Protein AF-A0A255HNA9-F1 (afdb_monomer_lite)

Foldseek 3Di:
DDPPPQLLVVQPDDPVLSVLLVVVVDDALLSSLLVCVVPVVVNCVSRNDVRSVSSNVSSVVVDDPVSCCVRVPDPPPPPVVVPPPPDPDPDPDPADPVLLVVLVVLLVVLVPDPCSVVDVVSVVVNVVSVVVNVVRNVD

Sequence (139 aa):
MAAMTDFIDEMPLTEGDKLKLRSLGVRSPGEMLALLDAAKEASRNFLGPAILDKVRNALGERLSNDERDLLGGPVSSFYLGARTMPSPRPVPPPYDLAERDHLFSRIQALKSRPGTSANSAVMNEIEALESQLNHMLER

pLDDT: mean 76.69, std 13.39, range [34.25, 92.25]

Radius of gyration: 29.87 Å; chains: 1; bounding box: 58×35×69 Å

Structure (mmCIF, N/CA/C/O backbone):
data_AF-A0A255HNA9-F1
#
_entry.id   AF-A0A255HNA9-F1
#
loop_
_atom_site.group_PDB
_atom_site.id
_atom_site.type_symbol
_atom_site.label_atom_id
_atom_site.label_alt_id
_atom_site.label_comp_id
_atom_site.label_asym_id
_atom_site.label_entity_id
_atom_site.label_seq_id
_atom_site.pdbx_PDB_ins_code
_atom_site.Cartn_x
_atom_site.Cartn_y
_atom_site.Cartn_z
_atom_site.occupancy
_atom_site.B_iso_or_equiv
_atom_site.auth_seq_id
_atom_site.auth_comp_id
_atom_site.auth_asym_id
_atom_site.auth_atom_id
_atom_site.pdbx_PDB_model_num
ATOM 1 N N . MET A 1 1 ? 2.497 -22.625 32.224 1.00 37.34 1 MET A N 1
ATOM 2 C CA . MET A 1 1 ? 2.378 -21.676 31.099 1.00 37.34 1 MET A CA 1
ATOM 3 C C . MET A 1 1 ? 2.786 -20.319 31.636 1.00 37.34 1 MET A C 1
ATOM 5 O O . MET A 1 1 ? 2.078 -19.794 32.482 1.00 37.34 1 MET A O 1
ATOM 9 N N . ALA A 1 2 ? 3.982 -19.841 31.288 1.00 34.25 2 ALA A N 1
ATOM 10 C CA . ALA A 1 2 ? 4.468 -18.551 31.767 1.00 34.25 2 ALA A CA 1
ATOM 11 C C . ALA A 1 2 ? 3.660 -17.446 31.078 1.00 34.25 2 ALA A C 1
ATOM 13 O O . ALA A 1 2 ? 3.617 -17.400 29.850 1.00 34.25 2 ALA A O 1
ATOM 14 N N . ALA A 1 3 ? 2.984 -16.606 31.859 1.00 37.41 3 ALA A N 1
ATOM 15 C CA . ALA A 1 3 ? 2.426 -15.365 31.353 1.00 37.41 3 ALA A CA 1
ATOM 16 C C . ALA A 1 3 ? 3.611 -14.501 30.903 1.00 37.41 3 ALA A C 1
ATOM 18 O O . ALA A 1 3 ? 4.378 -14.028 31.737 1.00 37.41 3 ALA A O 1
ATOM 19 N N . MET A 1 4 ? 3.821 -14.371 29.591 1.00 42.88 4 MET A N 1
ATOM 20 C CA . MET A 1 4 ? 4.658 -13.299 29.059 1.00 42.88 4 MET A CA 1
ATOM 21 C C . MET A 1 4 ? 3.932 -12.008 29.420 1.00 42.88 4 MET A C 1
ATOM 23 O O . MET A 1 4 ? 2.894 -11.714 28.835 1.00 42.88 4 MET A O 1
ATOM 27 N N . THR A 1 5 ? 4.411 -11.305 30.444 1.00 55.31 5 THR A N 1
ATOM 28 C CA . THR A 1 5 ? 3.927 -9.967 30.773 1.00 55.31 5 THR A CA 1
ATOM 29 C C . THR A 1 5 ? 4.102 -9.113 29.524 1.00 55.31 5 THR A C 1
ATOM 31 O O . THR A 1 5 ? 5.222 -8.925 29.046 1.00 55.31 5 THR A O 1
ATOM 34 N N . ASP A 1 6 ? 2.988 -8.697 28.929 1.00 74.19 6 ASP A N 1
ATOM 35 C CA . ASP A 1 6 ? 2.994 -7.901 27.713 1.00 74.19 6 ASP A CA 1
ATOM 36 C C . ASP A 1 6 ? 3.620 -6.544 28.058 1.00 74.19 6 ASP A C 1
ATOM 38 O O . ASP A 1 6 ? 3.199 -5.873 29.000 1.00 74.19 6 ASP A O 1
ATOM 42 N N . PHE A 1 7 ? 4.677 -6.148 27.349 1.00 77.69 7 PHE A N 1
ATOM 43 C CA . PHE A 1 7 ? 5.432 -4.930 27.665 1.00 77.69 7 PHE A CA 1
ATOM 44 C C . PHE A 1 7 ? 4.556 -3.667 27.617 1.00 77.69 7 PHE A C 1
ATOM 46 O O . PHE A 1 7 ? 4.927 -2.651 28.205 1.00 77.69 7 PHE A O 1
ATOM 53 N N . ILE A 1 8 ? 3.399 -3.736 26.948 1.00 80.62 8 ILE A N 1
ATOM 54 C CA . ILE A 1 8 ? 2.397 -2.673 26.870 1.00 80.62 8 ILE A CA 1
ATOM 55 C C . ILE A 1 8 ? 1.679 -2.489 28.220 1.00 80.62 8 ILE A C 1
ATOM 57 O O . ILE A 1 8 ? 1.335 -1.360 28.579 1.00 80.62 8 ILE A O 1
ATOM 61 N N . ASP A 1 9 ? 1.477 -3.557 29.003 1.00 80.69 9 ASP A N 1
ATOM 62 C CA . ASP A 1 9 ? 0.801 -3.486 30.309 1.00 80.69 9 ASP A CA 1
ATOM 63 C C . ASP A 1 9 ? 1.589 -2.678 31.335 1.00 80.69 9 ASP A C 1
ATOM 65 O O . ASP A 1 9 ? 0.999 -1.967 32.152 1.00 80.69 9 ASP A O 1
ATOM 69 N N . GLU A 1 10 ? 2.914 -2.752 31.257 1.00 77.94 10 GLU A N 1
ATOM 70 C CA . GLU A 1 10 ? 3.834 -2.076 32.165 1.00 77.94 10 GLU A CA 1
ATOM 71 C C . GLU A 1 10 ? 4.098 -0.607 31.775 1.00 77.94 10 GLU A C 1
ATOM 73 O O . GLU A 1 10 ? 4.834 0.099 32.467 1.00 77.94 10 GLU A O 1
ATOM 78 N N . MET A 1 11 ? 3.512 -0.120 30.673 1.00 80.25 11 MET A N 1
ATOM 79 C CA . MET A 1 11 ? 3.649 1.278 30.258 1.00 80.25 11 MET A CA 1
ATOM 80 C C . MET A 1 11 ? 2.716 2.192 31.071 1.00 80.25 11 MET A C 1
ATOM 82 O O . MET A 1 11 ? 1.554 1.836 31.300 1.00 80.25 11 MET A O 1
ATOM 86 N N . PRO A 1 12 ? 3.158 3.412 31.445 1.00 78.81 12 PRO A N 1
ATOM 87 C CA . PRO A 1 12 ? 2.344 4.394 32.167 1.00 78.81 12 PRO A CA 1
ATOM 88 C C . PRO A 1 12 ? 1.347 5.095 31.223 1.00 78.81 12 PRO A C 1
ATOM 90 O O . PRO A 1 12 ? 1.390 6.309 31.012 1.00 78.81 12 PRO A O 1
ATOM 93 N N . LEU A 1 13 ? 0.469 4.305 30.608 1.00 82.56 13 LEU A N 1
ATOM 94 C CA . LEU A 1 13 ? -0.518 4.713 29.613 1.00 82.56 13 LEU A CA 1
ATOM 95 C C . LEU A 1 13 ? -1.928 4.371 30.087 1.00 82.56 13 LEU A C 1
ATOM 97 O O . LEU A 1 13 ? -2.118 3.521 30.958 1.00 82.56 13 LEU A O 1
ATOM 101 N N . THR A 1 14 ? -2.926 5.025 29.495 1.00 84.50 14 THR A N 1
ATOM 102 C CA . THR A 1 14 ? -4.323 4.677 29.763 1.00 84.50 14 THR A CA 1
ATOM 103 C C . THR A 1 14 ? -4.660 3.321 29.139 1.00 84.50 14 THR A C 1
ATOM 105 O O . THR A 1 14 ? -4.074 2.933 28.127 1.00 84.50 14 THR A O 1
ATOM 108 N N . GLU A 1 15 ? -5.644 2.610 29.692 1.00 81.44 15 GLU A N 1
ATOM 109 C CA . GLU A 1 15 ? -6.105 1.328 29.132 1.00 81.44 15 GLU A CA 1
ATOM 110 C C . GLU A 1 15 ? -6.571 1.457 27.668 1.00 81.44 15 GLU A C 1
ATOM 112 O O . GLU A 1 15 ? -6.361 0.555 26.858 1.00 81.44 15 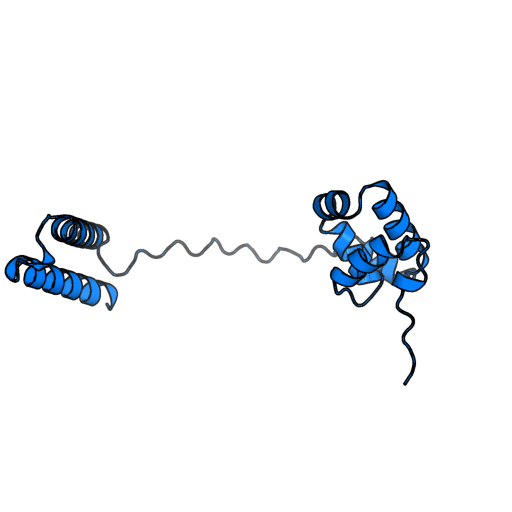GLU A O 1
ATOM 117 N N . GLY A 1 16 ? -7.126 2.616 27.290 1.00 81.12 16 GLY A N 1
ATOM 118 C CA . GLY A 1 16 ? -7.499 2.911 25.905 1.00 81.12 16 GLY A CA 1
ATOM 119 C C . GLY A 1 16 ? -6.295 3.004 24.962 1.00 81.12 16 GLY A C 1
ATOM 120 O O . GLY A 1 16 ? -6.346 2.491 23.844 1.00 81.12 16 GLY A O 1
ATOM 121 N N . ASP A 1 17 ? -5.195 3.606 25.412 1.00 82.00 17 ASP A N 1
ATOM 122 C CA . ASP A 1 17 ? -3.970 3.716 24.614 1.00 82.00 17 ASP A CA 1
ATOM 123 C C . ASP A 1 17 ? -3.249 2.370 24.510 1.00 82.00 17 ASP A C 1
ATOM 125 O O . ASP A 1 17 ? -2.777 2.001 23.435 1.00 82.00 17 ASP A O 1
ATOM 129 N N . LYS A 1 18 ? -3.245 1.583 25.591 1.00 83.19 18 LYS A N 1
ATOM 130 C CA . LYS A 1 18 ? -2.717 0.213 25.581 1.00 83.19 18 LYS A CA 1
ATOM 131 C C . LYS A 1 18 ? -3.463 -0.675 24.585 1.00 83.19 18 LYS A C 1
ATOM 133 O O . LYS A 1 18 ? -2.833 -1.409 23.828 1.00 83.19 18 LYS A O 1
ATOM 138 N N . LEU A 1 19 ? -4.794 -0.575 24.517 1.00 82.19 19 LEU A N 1
ATOM 139 C CA . LEU A 1 19 ? -5.599 -1.298 23.524 1.00 82.19 19 LEU A CA 1
ATOM 140 C C . LEU A 1 19 ? -5.245 -0.901 22.084 1.00 82.19 19 LEU A C 1
ATOM 142 O O . LEU A 1 19 ? -5.104 -1.773 21.225 1.00 82.19 19 LEU A O 1
ATOM 146 N N . LYS A 1 20 ? -5.045 0.396 21.816 1.00 81.69 20 LYS A N 1
ATOM 147 C CA . LYS A 1 20 ? -4.588 0.874 20.501 1.00 81.69 20 LYS A CA 1
ATOM 148 C C . LYS A 1 20 ? -3.216 0.314 20.142 1.00 81.69 20 LYS A C 1
ATOM 150 O O . LYS A 1 20 ? -3.026 -0.134 19.015 1.00 81.69 20 LYS A O 1
ATOM 155 N N . LEU A 1 21 ? -2.281 0.288 21.086 1.00 81.25 21 LEU A N 1
ATOM 156 C CA . LEU A 1 21 ? -0.950 -0.278 20.864 1.00 81.25 21 LEU A CA 1
ATOM 157 C C . LEU A 1 21 ? -1.008 -1.790 20.609 1.00 81.25 21 LEU A C 1
ATOM 159 O O . LEU A 1 21 ? -0.360 -2.270 19.684 1.00 81.25 21 LEU A O 1
ATOM 163 N N . ARG A 1 22 ? -1.854 -2.528 21.337 1.00 82.25 22 ARG A N 1
ATOM 164 C CA . ARG A 1 22 ? -2.098 -3.960 21.084 1.00 82.25 22 ARG A CA 1
ATOM 165 C C . ARG A 1 22 ? -2.701 -4.223 19.706 1.00 82.25 22 ARG A C 1
ATOM 167 O O . ARG A 1 22 ? -2.372 -5.227 19.082 1.00 82.25 22 ARG A O 1
ATOM 174 N N . SER A 1 23 ? -3.543 -3.316 19.203 1.00 82.31 23 SER A N 1
ATOM 175 C CA . SER A 1 23 ? -4.137 -3.442 17.863 1.00 82.31 23 SER A CA 1
ATOM 176 C C . SER A 1 23 ? -3.108 -3.387 16.728 1.00 82.31 23 SER A C 1
ATOM 178 O O . SER A 1 23 ? -3.380 -3.881 15.638 1.00 82.31 23 SER A O 1
ATOM 180 N N . LEU A 1 24 ? -1.908 -2.856 16.994 1.00 78.94 24 LEU A N 1
ATOM 181 C CA . LEU A 1 24 ? -0.796 -2.859 16.041 1.00 78.94 24 LEU A CA 1
ATOM 182 C C . LEU A 1 24 ? -0.163 -4.254 15.883 1.00 78.94 24 LEU A C 1
ATOM 184 O O . LEU A 1 24 ? 0.610 -4.461 14.953 1.00 78.94 24 LEU A O 1
ATOM 188 N N . GLY A 1 25 ? -0.484 -5.213 16.764 1.00 78.94 25 GLY A N 1
ATOM 189 C CA . GLY A 1 25 ? -0.066 -6.615 16.640 1.00 78.94 25 GLY A CA 1
ATOM 190 C C . GLY A 1 25 ? 1.438 -6.853 16.801 1.00 78.94 25 GLY A C 1
ATOM 191 O O . GLY A 1 25 ? 1.954 -7.878 16.352 1.00 78.94 25 GLY A O 1
ATOM 192 N N . VAL A 1 26 ? 2.142 -5.901 17.408 1.00 81.50 26 VAL A N 1
ATOM 193 C CA . VAL A 1 26 ? 3.598 -5.919 17.541 1.00 81.50 26 VAL A CA 1
ATOM 194 C C . VAL A 1 26 ? 4.035 -6.868 18.656 1.00 81.50 26 VAL A C 1
ATOM 196 O O . VAL A 1 26 ? 3.394 -6.920 19.704 1.00 81.50 26 VAL A O 1
ATOM 199 N N . ARG A 1 27 ? 5.125 -7.616 18.445 1.00 75.69 27 ARG A N 1
ATOM 200 C CA . ARG A 1 27 ? 5.547 -8.699 19.350 1.00 75.69 27 ARG A CA 1
ATOM 201 C C . ARG A 1 27 ? 6.718 -8.328 20.253 1.00 75.69 27 ARG A C 1
ATOM 203 O O . ARG A 1 27 ? 6.982 -9.053 21.210 1.00 75.69 27 ARG A O 1
ATOM 210 N N . SER A 1 28 ? 7.410 -7.223 19.975 1.00 78.44 28 SER A N 1
ATOM 211 C CA . SER A 1 28 ? 8.527 -6.747 20.793 1.00 78.44 28 SER A CA 1
ATOM 212 C C . SER A 1 28 ? 8.569 -5.215 20.933 1.00 78.44 28 SER A C 1
ATOM 214 O O . SER A 1 28 ? 8.084 -4.494 20.054 1.00 78.44 28 SER A O 1
ATOM 216 N N . PRO A 1 29 ? 9.190 -4.685 22.007 1.00 78.88 29 PRO A N 1
ATOM 217 C CA . PRO A 1 29 ? 9.409 -3.247 22.169 1.00 78.88 29 PRO A CA 1
ATOM 218 C C . PRO A 1 29 ? 10.182 -2.609 21.004 1.00 78.88 29 PRO A C 1
ATOM 220 O O . PRO A 1 29 ? 9.861 -1.496 20.586 1.00 78.88 29 PRO A O 1
ATOM 223 N N . GLY A 1 30 ? 11.173 -3.323 20.455 1.00 78.12 30 GLY A N 1
ATOM 224 C CA . GLY A 1 30 ? 11.998 -2.853 19.340 1.00 78.12 30 GLY A CA 1
ATOM 225 C C . GLY A 1 30 ? 11.231 -2.758 18.027 1.00 78.12 30 GLY A C 1
ATOM 226 O O . GLY A 1 30 ? 11.322 -1.742 17.340 1.00 78.12 30 GLY A O 1
ATOM 227 N N . GLU A 1 31 ? 10.401 -3.756 17.712 1.00 79.12 31 GLU A N 1
ATOM 228 C CA . GLU A 1 31 ? 9.487 -3.686 16.565 1.00 79.12 31 GLU A CA 1
ATOM 229 C C . GLU A 1 31 ? 8.507 -2.516 16.705 1.00 79.12 31 GLU A C 1
ATOM 231 O O . GLU A 1 31 ? 8.189 -1.853 15.718 1.00 79.12 31 GLU A O 1
ATOM 236 N N . MET A 1 32 ? 8.047 -2.230 17.930 1.00 83.31 32 MET A N 1
ATOM 237 C CA . MET A 1 32 ? 7.096 -1.145 18.158 1.00 83.31 32 MET A CA 1
ATOM 238 C C . MET A 1 32 ? 7.774 0.197 17.932 1.00 83.31 32 MET A C 1
ATOM 240 O O . MET A 1 32 ? 7.223 1.046 17.236 1.00 83.31 32 MET A O 1
ATOM 244 N N . LEU A 1 33 ? 8.991 0.375 18.446 1.00 82.06 33 LEU A N 1
ATOM 245 C CA . LEU A 1 33 ? 9.752 1.592 18.202 1.00 82.06 33 LEU A CA 1
ATOM 246 C C . LEU A 1 33 ? 10.059 1.769 16.706 1.00 82.06 33 LEU A C 1
ATOM 248 O O . LEU A 1 33 ? 9.811 2.846 16.166 1.00 82.06 33 LEU A O 1
ATOM 252 N N . ALA A 1 34 ? 10.486 0.704 16.020 1.00 80.19 34 ALA A N 1
ATOM 253 C CA . ALA A 1 34 ? 10.752 0.721 14.582 1.00 80.19 34 ALA A CA 1
ATOM 254 C C . ALA A 1 34 ? 9.510 1.100 13.762 1.00 80.19 34 ALA A C 1
ATOM 256 O O . ALA A 1 34 ? 9.594 1.918 12.847 1.00 80.19 34 ALA A O 1
ATOM 257 N N . LEU A 1 35 ? 8.341 0.557 14.109 1.00 82.50 35 LEU A N 1
ATOM 258 C CA . LEU A 1 35 ? 7.077 0.871 13.445 1.00 82.50 35 LEU A CA 1
ATOM 259 C C . LEU A 1 35 ? 6.670 2.334 13.672 1.00 82.50 35 LEU A C 1
ATOM 261 O O . LEU A 1 35 ? 6.282 3.026 12.727 1.00 82.50 35 LEU A O 1
ATOM 265 N N . LEU A 1 36 ? 6.815 2.830 14.903 1.00 83.44 36 LEU A N 1
ATOM 266 C CA . LEU A 1 36 ? 6.529 4.225 15.242 1.00 83.44 36 LEU A CA 1
ATOM 267 C C . LEU A 1 36 ? 7.499 5.206 14.564 1.00 83.44 36 LEU A C 1
ATOM 269 O O . LEU A 1 36 ? 7.121 6.352 14.301 1.00 83.44 36 LEU A O 1
ATOM 273 N N . ASP A 1 37 ? 8.740 4.792 14.294 1.00 80.50 37 ASP A N 1
ATOM 274 C CA . ASP A 1 37 ? 9.738 5.582 13.563 1.00 80.50 37 ASP A CA 1
ATOM 275 C C . ASP A 1 37 ? 9.606 5.502 12.042 1.00 80.50 37 ASP A C 1
ATOM 277 O O . ASP A 1 37 ? 9.845 6.507 11.369 1.00 80.50 37 ASP A O 1
ATOM 281 N N . ALA A 1 38 ? 9.172 4.368 11.495 1.00 80.75 38 ALA A N 1
ATOM 282 C CA . ALA A 1 38 ? 8.879 4.227 10.072 1.00 80.75 38 ALA A CA 1
ATOM 283 C C . ALA A 1 38 ? 7.635 5.036 9.668 1.00 80.75 38 ALA A C 1
ATOM 285 O O . ALA A 1 38 ? 7.592 5.625 8.589 1.00 80.75 38 ALA A O 1
ATOM 286 N N . ALA A 1 39 ? 6.633 5.112 10.549 1.00 82.06 39 ALA A N 1
ATOM 287 C CA . ALA A 1 39 ? 5.346 5.744 10.279 1.00 82.06 39 ALA A CA 1
ATOM 288 C C . ALA A 1 39 ? 5.099 6.979 11.165 1.00 82.06 39 ALA A C 1
ATOM 290 O O . ALA A 1 39 ? 4.056 7.080 11.813 1.00 82.06 39 ALA A O 1
ATOM 291 N N . LYS A 1 40 ? 6.045 7.931 11.211 1.00 79.50 40 LYS A N 1
ATOM 292 C CA . LYS A 1 40 ? 6.006 9.098 12.125 1.00 79.50 40 LYS A CA 1
ATOM 293 C C . LYS A 1 40 ? 4.698 9.892 12.077 1.00 79.50 40 LYS A C 1
ATOM 295 O O . LYS A 1 40 ? 4.106 10.152 13.122 1.00 79.50 40 LYS A O 1
ATOM 300 N N . GLU A 1 41 ? 4.227 10.266 10.888 1.00 80.00 41 GLU A N 1
ATOM 301 C CA . GLU A 1 41 ? 3.005 11.073 10.747 1.00 80.00 41 GLU A CA 1
ATOM 302 C C . GLU A 1 41 ? 1.738 10.281 11.087 1.00 80.00 41 GLU A C 1
ATOM 304 O O . GLU A 1 41 ? 0.885 10.763 11.831 1.00 80.00 41 GLU A O 1
ATOM 309 N N . ALA A 1 42 ? 1.640 9.034 10.616 1.00 80.38 42 ALA A N 1
ATOM 310 C CA . ALA A 1 42 ? 0.509 8.161 10.920 1.00 80.38 42 ALA A CA 1
ATOM 311 C C . ALA A 1 42 ? 0.427 7.845 12.423 1.00 80.38 42 ALA A C 1
ATOM 313 O O . ALA A 1 42 ? -0.645 7.935 13.018 1.00 80.38 42 ALA A O 1
ATOM 314 N N . SER A 1 43 ? 1.568 7.575 13.060 1.00 81.88 43 SER A N 1
ATOM 315 C CA . SER A 1 43 ? 1.665 7.323 14.502 1.00 81.88 43 SER A CA 1
ATOM 316 C C . SER A 1 43 ? 1.277 8.555 15.319 1.00 81.88 43 SER A C 1
ATOM 318 O O . SER A 1 43 ? 0.565 8.443 16.318 1.00 81.88 43 SER A O 1
ATOM 320 N N . ARG A 1 44 ? 1.685 9.750 14.867 1.00 83.31 44 ARG A N 1
ATOM 321 C CA . ARG A 1 44 ? 1.304 11.023 15.490 1.00 83.31 44 ARG A CA 1
ATOM 322 C C . ARG A 1 44 ? -0.197 11.284 15.390 1.00 83.31 44 ARG A C 1
ATOM 324 O O . ARG A 1 44 ? -0.776 11.750 16.366 1.00 83.31 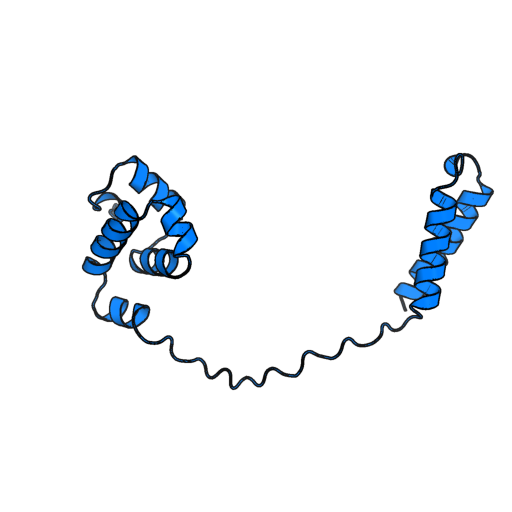44 ARG A O 1
ATOM 331 N N . ASN A 1 45 ? -0.825 10.959 14.262 1.00 83.50 45 ASN A N 1
ATOM 332 C CA . ASN A 1 45 ? -2.272 11.104 14.079 1.00 83.50 45 ASN A CA 1
ATOM 333 C C . ASN A 1 45 ? -3.075 10.054 14.865 1.00 83.50 45 ASN A C 1
ATOM 335 O O . ASN A 1 45 ? -4.173 10.344 15.330 1.00 83.50 45 ASN A O 1
ATOM 339 N N . PHE A 1 46 ? -2.532 8.847 15.035 1.00 80.50 46 PHE A N 1
ATOM 340 C CA . PHE A 1 46 ? -3.214 7.728 15.688 1.00 80.50 46 PHE A CA 1
ATOM 341 C C . PHE A 1 46 ? -3.183 7.797 17.227 1.00 80.50 46 PHE A C 1
ATOM 343 O O . PHE A 1 46 ? -4.202 7.561 17.885 1.00 80.50 46 PHE A O 1
ATOM 350 N N . LEU A 1 47 ? -2.027 8.138 17.810 1.00 81.00 47 LEU A N 1
ATOM 351 C CA . LEU A 1 47 ? -1.825 8.208 19.267 1.00 81.00 47 LEU A CA 1
ATOM 352 C C . LEU A 1 47 ? -1.844 9.642 19.808 1.00 81.00 47 LEU A C 1
ATOM 354 O O . LEU A 1 47 ? -2.132 9.849 20.981 1.00 81.00 47 LEU A O 1
ATOM 358 N N . GLY A 1 48 ? -1.561 10.641 18.974 1.00 84.06 48 GLY A N 1
ATOM 359 C CA . GLY A 1 48 ? -1.308 12.010 19.418 1.00 84.06 48 GLY A CA 1
ATOM 360 C C . GLY A 1 48 ? 0.153 12.217 19.852 1.00 84.06 48 GLY A C 1
ATOM 361 O O . GLY A 1 48 ? 0.798 11.294 20.355 1.00 84.06 48 GLY A O 1
ATOM 362 N N . PRO A 1 49 ? 0.705 13.434 19.688 1.00 81.75 49 PRO A N 1
ATOM 363 C CA . PRO A 1 49 ? 2.131 13.701 19.900 1.00 81.75 49 PRO A CA 1
ATOM 364 C C . PRO A 1 49 ? 2.595 13.431 21.341 1.00 81.75 49 PRO A C 1
ATOM 366 O O . PRO A 1 49 ? 3.617 12.788 21.544 1.00 81.75 49 PRO A O 1
ATOM 369 N N . ALA A 1 50 ? 1.811 13.837 22.345 1.00 80.56 50 ALA A N 1
ATOM 370 C CA . ALA A 1 50 ? 2.188 13.684 23.753 1.00 80.56 50 ALA A CA 1
ATOM 371 C C . ALA A 1 50 ? 2.231 12.218 24.224 1.00 80.56 50 ALA A C 1
ATOM 373 O O . ALA A 1 50 ? 3.021 11.868 25.099 1.00 80.56 50 ALA A O 1
ATOM 374 N N . ILE A 1 51 ? 1.369 11.362 23.668 1.00 81.50 51 ILE A N 1
ATOM 375 C CA . ILE A 1 51 ? 1.339 9.927 23.984 1.00 81.50 51 ILE A CA 1
ATOM 376 C C . ILE A 1 51 ? 2.472 9.225 23.236 1.00 81.50 51 ILE A C 1
ATOM 378 O O . ILE A 1 51 ? 3.170 8.403 23.822 1.00 81.50 51 ILE A O 1
ATOM 382 N N . LEU A 1 52 ? 2.704 9.602 21.978 1.00 82.31 52 LEU A N 1
ATOM 383 C CA . LEU A 1 52 ? 3.786 9.065 21.163 1.00 82.31 52 LEU A CA 1
ATOM 384 C C . LEU A 1 52 ? 5.165 9.284 21.805 1.00 82.31 52 LEU A C 1
ATOM 386 O O . LE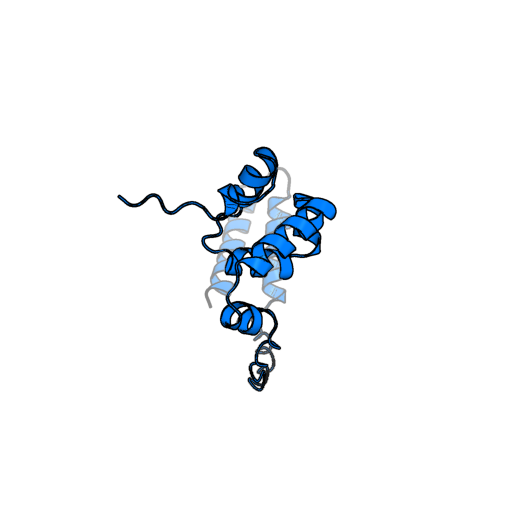U A 1 52 ? 5.964 8.351 21.836 1.00 82.31 52 LEU A O 1
ATOM 390 N N . ASP A 1 53 ? 5.429 10.466 22.367 1.00 81.62 53 ASP A N 1
ATOM 391 C CA . ASP A 1 53 ? 6.694 10.748 23.061 1.00 81.62 53 ASP A CA 1
ATOM 392 C C . ASP A 1 53 ? 6.858 9.905 24.333 1.00 81.62 53 ASP A C 1
ATOM 394 O O . ASP A 1 53 ? 7.927 9.351 24.584 1.00 81.62 53 ASP A O 1
ATOM 398 N N . LYS A 1 54 ? 5.785 9.730 25.117 1.00 82.25 54 LYS A N 1
ATOM 399 C CA . LYS A 1 54 ? 5.800 8.854 26.302 1.00 82.25 54 LYS A CA 1
ATOM 400 C C . LYS A 1 54 ? 6.069 7.399 25.931 1.00 82.25 54 LYS A C 1
ATOM 402 O O . LYS A 1 54 ? 6.865 6.740 26.593 1.00 82.25 54 LYS A O 1
ATOM 407 N N . VAL A 1 55 ? 5.425 6.918 24.869 1.00 82.44 55 VAL A N 1
ATOM 408 C CA . VAL A 1 55 ? 5.614 5.567 24.332 1.00 82.44 55 VAL A CA 1
ATOM 409 C C . VAL A 1 55 ? 7.057 5.382 23.873 1.00 82.44 55 VAL A C 1
ATOM 411 O O . VAL A 1 55 ? 7.706 4.432 24.293 1.00 82.44 55 VAL A O 1
ATOM 414 N N . ARG A 1 56 ? 7.597 6.318 23.084 1.00 81.12 56 ARG A N 1
ATOM 415 C CA . ARG A 1 56 ? 8.989 6.281 22.609 1.00 81.12 56 ARG A CA 1
ATOM 416 C C . ARG A 1 56 ? 9.996 6.267 23.753 1.00 81.12 56 ARG A C 1
ATOM 418 O O . ARG A 1 56 ? 10.925 5.469 23.713 1.00 81.12 56 ARG A O 1
ATOM 425 N N . ASN A 1 57 ? 9.798 7.096 24.775 1.00 81.75 57 ASN A N 1
ATOM 426 C CA . ASN A 1 57 ? 10.688 7.137 25.935 1.00 81.75 57 ASN A CA 1
ATOM 427 C C . ASN A 1 57 ? 10.638 5.826 26.730 1.00 81.75 57 ASN A C 1
ATOM 429 O O . ASN A 1 57 ? 11.682 5.242 27.004 1.00 81.75 57 ASN A O 1
ATOM 433 N N . ALA A 1 58 ? 9.438 5.315 27.017 1.00 80.44 58 ALA A N 1
ATOM 434 C CA . ALA A 1 58 ? 9.264 4.062 27.751 1.00 80.44 58 ALA A CA 1
ATOM 435 C C . ALA A 1 58 ? 9.795 2.836 26.983 1.00 80.44 58 ALA A C 1
ATOM 437 O O . ALA A 1 58 ? 10.337 1.917 27.590 1.00 80.44 58 ALA A O 1
ATOM 438 N N . LEU A 1 59 ? 9.668 2.817 25.651 1.00 80.50 59 LEU A N 1
ATOM 439 C CA . LEU A 1 59 ? 10.272 1.782 24.805 1.00 80.50 59 LEU A CA 1
ATOM 440 C C . LEU A 1 59 ? 11.796 1.938 24.745 1.00 80.50 59 LEU A C 1
ATOM 442 O O . LEU A 1 59 ? 12.515 0.952 24.851 1.00 80.50 59 LEU A O 1
ATOM 446 N N . GLY A 1 60 ? 12.292 3.173 24.643 1.00 73.88 60 GLY A N 1
ATOM 447 C CA . GLY A 1 60 ? 13.717 3.491 24.640 1.00 73.88 60 GLY A CA 1
ATOM 448 C C . GLY A 1 60 ? 14.444 3.036 25.905 1.00 73.88 60 GLY A C 1
ATOM 449 O O . GLY A 1 60 ? 15.555 2.529 25.807 1.00 73.88 60 GLY A O 1
ATOM 450 N N . GLU A 1 61 ? 13.831 3.178 27.080 1.00 76.88 61 GLU A N 1
ATOM 451 C CA . GLU A 1 61 ? 14.395 2.703 28.355 1.00 76.88 61 GLU A CA 1
ATOM 452 C C . GLU A 1 61 ? 14.446 1.172 28.472 1.00 76.88 61 GLU A C 1
ATOM 454 O O . GLU A 1 61 ? 15.247 0.646 29.241 1.00 76.88 61 GLU A O 1
ATOM 459 N N . ARG A 1 62 ? 13.608 0.458 27.712 1.00 72.56 62 ARG A N 1
ATOM 460 C CA . ARG A 1 62 ? 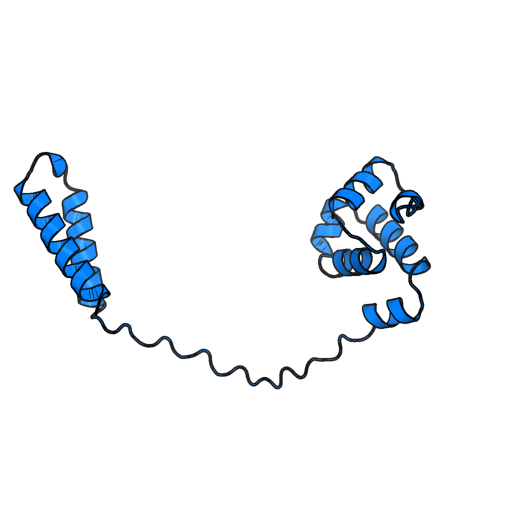13.518 -1.010 27.729 1.00 72.56 62 ARG A CA 1
ATOM 461 C C . ARG A 1 62 ? 14.423 -1.695 26.717 1.00 72.56 62 ARG A C 1
ATOM 463 O O . ARG A 1 62 ? 14.641 -2.896 26.834 1.00 72.56 62 ARG A O 1
ATOM 470 N N . LEU A 1 63 ? 14.907 -0.957 25.725 1.00 72.94 63 LEU A N 1
ATOM 471 C CA . LEU A 1 63 ? 15.809 -1.486 24.715 1.00 72.94 63 LEU A CA 1
ATOM 472 C C . LEU A 1 63 ? 17.216 -1.610 25.291 1.00 72.94 63 LEU A C 1
ATOM 474 O O . LEU A 1 63 ? 17.750 -0.666 25.880 1.00 72.94 63 LEU A O 1
ATOM 478 N N . SER A 1 64 ? 17.829 -2.768 25.073 1.00 68.56 64 SER A N 1
ATOM 479 C CA . SER A 1 64 ? 19.247 -2.975 25.360 1.00 68.56 64 SER A CA 1
ATOM 480 C C . SER A 1 64 ? 20.085 -2.031 24.495 1.00 68.56 64 SER A C 1
ATOM 482 O O . SER A 1 64 ? 19.657 -1.640 23.408 1.00 68.56 64 SER A O 1
ATOM 484 N N . ASN A 1 65 ? 21.289 -1.663 24.941 1.00 65.00 65 ASN A N 1
ATOM 485 C CA . ASN A 1 65 ? 22.168 -0.789 24.152 1.00 65.00 65 ASN A CA 1
ATOM 486 C C . ASN A 1 65 ? 22.404 -1.350 22.736 1.00 65.00 65 ASN A C 1
ATOM 488 O O . ASN A 1 65 ? 22.339 -0.590 21.777 1.00 65.00 65 ASN A O 1
ATOM 492 N N . ASP A 1 66 ? 22.522 -2.674 22.594 1.00 64.12 66 ASP A N 1
ATOM 493 C CA . ASP A 1 66 ? 22.622 -3.351 21.295 1.00 64.12 66 ASP A CA 1
ATOM 494 C C . ASP A 1 66 ? 21.383 -3.143 20.400 1.00 64.12 66 ASP A C 1
ATOM 496 O O . ASP A 1 66 ? 21.502 -2.949 19.194 1.00 64.12 66 ASP A O 1
ATOM 500 N N . GLU A 1 67 ? 20.174 -3.139 20.968 1.00 67.06 67 GLU A N 1
ATOM 501 C CA . GLU A 1 67 ? 18.934 -2.906 20.213 1.00 67.06 67 GLU A CA 1
ATOM 502 C C . GLU A 1 67 ? 18.780 -1.432 19.824 1.00 67.06 67 GLU A C 1
ATOM 504 O O . GLU A 1 67 ? 18.282 -1.113 18.743 1.00 67.06 67 GLU A O 1
ATOM 509 N N . ARG A 1 68 ? 19.246 -0.520 20.684 1.00 66.12 68 ARG A N 1
ATOM 510 C CA . ARG A 1 68 ? 19.296 0.917 20.384 1.00 66.12 68 ARG A CA 1
ATOM 511 C C . ARG A 1 68 ? 20.308 1.210 19.283 1.00 66.12 68 ARG A C 1
ATOM 513 O O . ARG A 1 68 ? 20.006 2.025 18.419 1.00 66.12 68 ARG A O 1
ATOM 520 N N . ASP A 1 69 ? 21.442 0.518 19.266 1.00 65.38 69 ASP A N 1
ATOM 521 C CA . ASP A 1 69 ? 22.442 0.627 18.202 1.00 65.38 69 ASP A CA 1
ATOM 522 C C . ASP A 1 69 ? 21.948 0.018 16.881 1.00 65.38 69 ASP A C 1
ATOM 524 O O . ASP A 1 69 ? 22.233 0.555 15.813 1.00 65.38 69 ASP A O 1
ATOM 528 N N . LEU A 1 70 ? 21.136 -1.043 16.924 1.00 65.81 70 LEU A N 1
ATOM 529 C CA . LEU A 1 70 ? 20.488 -1.601 15.730 1.00 65.81 70 LEU A CA 1
ATOM 530 C C . LEU A 1 70 ? 19.412 -0.675 15.139 1.00 65.81 70 LEU A C 1
ATOM 532 O O . LEU A 1 70 ? 19.245 -0.635 13.921 1.00 65.81 70 LEU A O 1
ATOM 536 N N . LEU A 1 71 ? 18.683 0.062 15.981 1.00 65.44 71 LEU A N 1
ATOM 537 C CA . LEU A 1 71 ? 17.620 0.982 15.555 1.00 65.44 71 LEU A CA 1
ATOM 538 C C . LEU A 1 71 ? 18.130 2.397 15.234 1.00 65.44 71 LEU A C 1
ATOM 540 O O . LEU A 1 71 ? 17.555 3.082 14.390 1.00 65.44 71 LEU A O 1
ATOM 544 N N . GLY A 1 72 ? 19.179 2.845 15.926 1.00 57.38 72 GLY A N 1
ATOM 545 C CA . GLY A 1 72 ? 19.783 4.173 15.804 1.00 57.38 72 GLY A CA 1
ATOM 546 C C . GLY A 1 72 ? 21.046 4.208 14.946 1.00 57.38 72 GLY A C 1
ATOM 547 O O . GLY A 1 72 ? 21.483 5.288 14.542 1.00 57.38 72 GLY A O 1
ATOM 548 N N . GLY A 1 73 ? 21.627 3.047 14.644 1.00 52.53 73 GLY A N 1
ATOM 549 C CA . GLY A 1 73 ? 22.715 2.940 13.691 1.00 52.53 73 GLY A CA 1
ATOM 550 C C . GLY A 1 73 ? 22.259 3.450 12.325 1.00 52.53 73 GLY A C 1
ATOM 551 O O . GLY A 1 73 ? 21.105 3.229 11.940 1.00 52.53 73 GLY A O 1
ATOM 552 N N . PRO A 1 74 ? 23.129 4.135 11.557 1.00 48.81 74 PRO A N 1
ATOM 553 C CA . PRO A 1 74 ? 22.845 4.344 10.149 1.00 48.81 74 PRO A CA 1
ATOM 554 C C . PRO A 1 74 ? 22.554 2.960 9.584 1.00 48.81 74 PRO A C 1
ATOM 556 O O . PRO A 1 74 ? 23.412 2.080 9.693 1.00 48.81 74 PRO A O 1
ATOM 559 N N . VAL A 1 75 ? 21.339 2.755 9.053 1.00 51.75 75 VAL A N 1
ATOM 560 C CA . VAL A 1 75 ? 21.021 1.573 8.248 1.00 51.75 75 VAL A CA 1
ATOM 561 C C . VAL A 1 75 ? 22.240 1.359 7.383 1.00 51.75 75 VAL A C 1
ATOM 563 O O . VAL A 1 75 ? 22.577 2.267 6.615 1.00 51.75 75 VAL A O 1
ATOM 566 N N . SER A 1 76 ? 22.960 0.248 7.617 1.00 43.38 76 SER A N 1
ATOM 567 C CA . SER A 1 76 ? 24.112 -0.113 6.802 1.00 43.38 76 SER A CA 1
ATOM 568 C C . SER A 1 76 ? 23.624 0.124 5.400 1.00 43.38 76 SER A C 1
ATOM 570 O O . SER A 1 76 ? 22.588 -0.434 5.021 1.00 43.38 76 SER A O 1
ATOM 572 N N . SER A 1 77 ? 24.232 1.097 4.726 1.00 46.91 77 SER A N 1
ATOM 573 C CA . SER A 1 77 ? 23.872 1.404 3.368 1.00 46.91 77 SER A CA 1
ATOM 574 C C . SER A 1 77 ? 24.116 0.089 2.668 1.00 46.91 77 SER A C 1
ATOM 576 O O . SER A 1 77 ? 25.257 -0.275 2.385 1.00 46.91 77 SER A O 1
ATOM 578 N N . PHE A 1 78 ? 23.038 -0.674 2.452 1.00 48.44 78 PHE A N 1
ATOM 579 C CA . PHE A 1 78 ? 23.030 -1.699 1.446 1.00 48.44 78 PHE A CA 1
ATOM 580 C C . PHE A 1 78 ? 23.650 -0.969 0.283 1.00 48.44 78 PHE A C 1
ATOM 582 O O . PHE A 1 78 ? 23.157 0.097 -0.106 1.00 48.44 78 PHE A O 1
ATOM 589 N N . TYR A 1 79 ? 24.807 -1.444 -0.162 1.00 46.91 79 TYR A N 1
ATOM 590 C CA . TYR A 1 79 ? 25.360 -0.943 -1.389 1.00 46.91 79 TYR A CA 1
ATOM 591 C C . TYR A 1 79 ? 24.267 -1.242 -2.416 1.00 46.91 79 TYR A C 1
ATOM 593 O O . TYR A 1 79 ? 24.207 -2.327 -2.987 1.00 46.91 79 TYR A O 1
ATOM 601 N N . LEU A 1 80 ? 23.413 -0.250 -2.683 1.00 46.66 80 LEU A N 1
ATOM 602 C CA . LEU A 1 80 ? 22.594 -0.093 -3.877 1.00 46.66 80 LEU A CA 1
ATOM 603 C C . LEU A 1 80 ? 23.543 0.143 -5.072 1.00 46.66 80 LEU A C 1
ATOM 605 O O . LEU A 1 80 ? 23.329 0.980 -5.934 1.00 46.66 80 LEU A O 1
ATOM 609 N N . GLY A 1 81 ? 24.650 -0.603 -5.095 1.00 46.53 81 GLY A N 1
ATOM 610 C CA . GLY A 1 81 ? 25.475 -0.914 -6.240 1.00 46.53 81 GLY A CA 1
ATOM 611 C C . GLY A 1 81 ? 24.933 -2.132 -6.984 1.00 46.53 81 GLY A C 1
ATOM 612 O O . GLY A 1 81 ? 25.534 -2.539 -7.977 1.00 46.53 81 GLY A O 1
ATOM 613 N N . ALA A 1 82 ? 23.765 -2.667 -6.596 1.00 50.59 82 ALA A N 1
ATOM 614 C CA . ALA A 1 82 ? 22.847 -3.158 -7.609 1.00 50.59 82 ALA A CA 1
ATOM 615 C C . ALA A 1 82 ? 22.557 -1.954 -8.503 1.00 50.59 82 ALA A C 1
ATOM 617 O O . ALA A 1 82 ? 21.669 -1.153 -8.218 1.00 50.59 82 ALA A O 1
ATOM 618 N N . ARG A 1 83 ? 23.382 -1.796 -9.551 1.00 55.22 83 ARG A N 1
ATOM 619 C CA . ARG A 1 83 ? 23.041 -1.010 -10.728 1.00 55.22 83 ARG A CA 1
ATOM 620 C C . ARG A 1 83 ? 21.571 -1.294 -10.941 1.00 55.22 83 ARG A C 1
ATOM 622 O O . ARG A 1 83 ? 21.221 -2.458 -11.145 1.00 55.22 83 ARG A O 1
ATOM 629 N N . THR A 1 84 ? 20.728 -0.277 -10.803 1.00 54.78 84 THR A N 1
ATOM 630 C CA . THR A 1 84 ? 19.381 -0.360 -11.329 1.00 54.78 84 THR A CA 1
ATOM 631 C C . THR A 1 84 ? 19.608 -0.724 -12.783 1.00 54.78 84 THR A C 1
ATOM 633 O O . THR A 1 84 ? 20.073 0.087 -13.585 1.00 54.78 84 THR A O 1
ATOM 636 N N . MET A 1 85 ? 19.451 -2.013 -13.097 1.00 62.09 85 MET A N 1
ATOM 637 C CA . MET A 1 85 ? 19.370 -2.445 -14.475 1.00 62.09 85 MET A CA 1
ATOM 638 C C . MET A 1 85 ? 18.334 -1.494 -15.057 1.00 62.09 85 MET A C 1
ATOM 640 O O . MET A 1 85 ? 17.288 -1.319 -14.415 1.00 62.09 85 MET A O 1
ATOM 644 N N . PRO A 1 86 ? 18.645 -0.773 -16.148 1.00 64.56 86 PRO A N 1
ATOM 645 C CA . PRO A 1 86 ? 17.650 0.092 -16.755 1.00 64.56 86 PRO A CA 1
ATOM 646 C C . PRO A 1 86 ? 16.387 -0.749 -16.869 1.00 64.56 86 PRO A C 1
ATOM 648 O O . PRO A 1 86 ? 16.489 -1.884 -17.350 1.00 64.56 86 PRO A O 1
ATOM 651 N N . SER A 1 87 ? 15.263 -0.252 -16.325 1.00 64.50 87 SER A N 1
ATOM 652 C CA . SER A 1 87 ? 13.989 -0.974 -16.385 1.00 64.50 87 SER A CA 1
ATOM 653 C C . SER A 1 87 ? 13.889 -1.572 -17.778 1.00 64.50 87 SER A C 1
ATOM 655 O O . SER A 1 87 ? 14.113 -0.814 -18.736 1.00 64.50 87 SER A O 1
ATOM 657 N N . PRO A 1 88 ? 13.671 -2.896 -17.907 1.00 67.50 88 PRO A N 1
ATOM 658 C CA . PRO A 1 88 ? 13.577 -3.513 -19.215 1.00 67.50 88 PRO A CA 1
ATOM 659 C C . PRO A 1 88 ? 12.614 -2.653 -20.016 1.00 67.50 88 PRO A C 1
ATOM 661 O O . PRO A 1 88 ? 11.498 -2.377 -19.565 1.00 67.50 88 PRO A O 1
ATOM 664 N N . ARG A 1 89 ? 13.110 -2.098 -21.129 1.00 74.25 89 ARG A N 1
ATOM 665 C CA . ARG A 1 89 ? 12.280 -1.238 -21.969 1.00 74.25 89 ARG A CA 1
ATOM 666 C C . ARG A 1 89 ? 11.029 -2.052 -22.282 1.00 74.25 89 ARG A C 1
ATOM 668 O O . ARG A 1 89 ? 11.197 -3.231 -22.603 1.00 74.25 89 ARG A O 1
ATOM 675 N N . PRO A 1 90 ? 9.822 -1.478 -22.146 1.00 71.31 90 PRO A N 1
ATOM 676 C CA . PRO A 1 90 ? 8.607 -2.200 -22.471 1.00 71.31 90 PRO A CA 1
ATOM 677 C C . PRO A 1 90 ? 8.781 -2.764 -23.878 1.00 71.31 90 PRO A C 1
ATOM 679 O O . PRO A 1 90 ? 8.989 -2.017 -24.836 1.00 71.31 90 PRO A O 1
ATOM 682 N N . VAL A 1 91 ? 8.828 -4.091 -23.963 1.00 74.81 91 VAL A N 1
ATOM 683 C CA . VAL A 1 91 ? 8.904 -4.778 -25.244 1.00 74.81 91 VAL A CA 1
ATOM 684 C C . VAL A 1 91 ? 7.571 -4.480 -25.924 1.00 74.81 91 VAL A C 1
ATOM 686 O O . VAL A 1 91 ? 6.532 -4.618 -25.267 1.00 74.81 91 VAL A O 1
ATOM 689 N N . PRO A 1 92 ? 7.567 -3.999 -27.178 1.00 77.94 92 PRO A N 1
ATOM 690 C CA . PRO A 1 92 ? 6.314 -3.823 -27.889 1.00 77.94 92 PRO A CA 1
ATOM 691 C C . PRO A 1 92 ? 5.571 -5.166 -27.902 1.00 77.94 92 PRO A C 1
ATOM 693 O O . PRO A 1 92 ? 6.217 -6.211 -28.031 1.00 77.94 92 PRO A O 1
ATOM 696 N N . PRO A 1 93 ? 4.242 -5.164 -27.721 1.00 80.94 93 PRO A N 1
ATOM 697 C CA . PRO A 1 93 ? 3.477 -6.397 -27.791 1.00 80.94 93 PRO A CA 1
ATOM 698 C C . PRO A 1 93 ? 3.680 -7.072 -29.158 1.00 80.94 93 PRO A C 1
ATOM 700 O O . PRO A 1 93 ? 3.954 -6.384 -30.145 1.00 80.94 93 PRO A O 1
ATOM 703 N N . PRO A 1 94 ? 3.532 -8.405 -29.238 1.00 84.06 94 PRO A N 1
ATOM 704 C CA . PRO A 1 94 ? 3.698 -9.148 -30.489 1.00 84.06 94 PRO A CA 1
ATOM 705 C C . PRO A 1 94 ? 2.597 -8.852 -31.525 1.00 84.06 94 PRO A C 1
ATOM 707 O O . PRO A 1 94 ? 2.682 -9.315 -32.660 1.00 84.06 94 PRO A O 1
ATOM 710 N N . TYR A 1 95 ? 1.579 -8.077 -31.147 1.00 82.69 95 TYR A N 1
ATOM 711 C CA . TYR A 1 95 ? 0.417 -7.733 -31.956 1.00 82.69 95 TYR A CA 1
ATOM 712 C C . TYR A 1 95 ? 0.334 -6.231 -32.257 1.00 82.69 95 TYR A C 1
ATOM 714 O O . TYR A 1 95 ? 0.862 -5.389 -31.525 1.00 82.69 95 TYR A O 1
ATOM 722 N N . ASP A 1 96 ? -0.380 -5.892 -33.331 1.00 87.88 96 ASP A N 1
ATOM 723 C CA . ASP A 1 96 ? -0.602 -4.511 -33.750 1.00 87.88 96 ASP A CA 1
ATOM 724 C C . ASP A 1 96 ? -1.572 -3.793 -32.792 1.00 87.88 96 ASP A C 1
ATOM 726 O O . ASP A 1 96 ? -2.750 -4.136 -32.659 1.00 87.88 96 ASP A O 1
ATOM 730 N N . LEU A 1 97 ? -1.062 -2.769 -32.105 1.00 87.00 97 LEU A N 1
ATOM 731 C CA . LEU A 1 97 ? -1.840 -1.942 -31.183 1.00 87.00 97 LEU A CA 1
ATOM 732 C C . LEU A 1 97 ? -2.939 -1.139 -31.889 1.00 87.00 97 LEU A C 1
ATOM 734 O O . LEU A 1 97 ? -4.005 -0.939 -31.306 1.00 87.00 97 LEU A O 1
ATOM 738 N N . ALA A 1 98 ? -2.705 -0.692 -33.125 1.00 89.06 98 ALA A N 1
ATOM 739 C CA . ALA A 1 98 ? -3.686 0.079 -33.878 1.00 89.06 98 ALA A CA 1
ATOM 740 C C . ALA A 1 98 ? -4.872 -0.801 -34.290 1.00 89.06 98 ALA A C 1
ATOM 742 O O . ALA A 1 98 ? -6.026 -0.385 -34.171 1.00 89.06 98 ALA A O 1
ATOM 743 N N . GLU A 1 99 ? -4.598 -2.039 -34.712 1.00 89.44 99 GLU A N 1
ATOM 744 C CA . GLU A 1 99 ? -5.639 -3.017 -35.032 1.00 89.44 99 GLU A CA 1
ATOM 745 C C . GLU A 1 99 ? -6.452 -3.386 -33.784 1.00 89.44 99 GLU A C 1
ATOM 747 O O . GLU A 1 99 ? -7.686 -3.364 -33.815 1.00 89.44 99 GLU A O 1
ATOM 752 N N . ARG A 1 100 ? -5.776 -3.614 -32.650 1.00 90.25 100 ARG A N 1
ATOM 753 C CA . ARG A 1 100 ? -6.425 -3.855 -31.355 1.00 90.25 100 ARG A CA 1
ATOM 754 C C . ARG A 1 100 ? -7.403 -2.745 -30.981 1.00 90.25 100 ARG A C 1
ATOM 756 O O . ARG A 1 100 ? -8.552 -3.025 -30.638 1.00 90.25 100 ARG A O 1
ATOM 763 N N . ASP A 1 101 ? -6.958 -1.495 -31.044 1.00 91.06 101 ASP A N 1
ATOM 764 C CA . ASP A 1 101 ? -7.773 -0.345 -30.646 1.00 91.06 101 ASP A CA 1
ATOM 765 C C . ASP A 1 101 ? -8.955 -0.128 -31.592 1.00 91.06 101 ASP A C 1
ATOM 767 O O . ASP A 1 101 ? -10.049 0.228 -31.144 1.00 91.06 101 ASP A O 1
ATOM 771 N N . HIS A 1 102 ? -8.775 -0.413 -32.883 1.00 92.25 102 HIS A N 1
ATOM 772 C CA . HIS A 1 102 ? -9.857 -0.402 -33.860 1.00 92.25 102 HIS A CA 1
ATOM 773 C C . HIS A 1 102 ? -10.922 -1.468 -33.546 1.00 92.25 102 HIS A C 1
ATOM 775 O O . HIS A 1 102 ? -12.113 -1.145 -33.500 1.00 92.25 102 HIS A O 1
ATOM 781 N N . LEU A 1 103 ? -10.514 -2.713 -33.267 1.00 91.06 103 LEU A N 1
ATOM 782 C CA . LEU A 1 103 ? -11.427 -3.808 -32.912 1.00 91.06 103 LEU A CA 1
ATOM 783 C C . LEU A 1 103 ? -12.192 -3.512 -31.615 1.00 91.06 103 LEU A C 1
ATOM 785 O O . LEU A 1 103 ? -13.420 -3.619 -31.591 1.00 91.06 103 LEU A O 1
ATOM 789 N N . PHE A 1 104 ? -11.503 -3.055 -30.563 1.00 91.75 104 PHE A N 1
ATOM 790 C CA . PHE A 1 104 ? -12.152 -2.660 -29.307 1.00 91.75 104 PHE A CA 1
ATOM 791 C C . PHE A 1 104 ? -13.160 -1.531 -29.508 1.00 91.75 104 PHE A C 1
ATOM 793 O O . PHE A 1 104 ? -14.297 -1.628 -29.040 1.00 91.75 104 PHE A O 1
ATOM 800 N N . SER A 1 105 ? -12.765 -0.478 -30.224 1.00 92.12 105 SER A N 1
ATOM 801 C CA . SER A 1 105 ? -13.639 0.667 -30.497 1.00 92.12 105 SER A CA 1
ATOM 802 C C . SER A 1 105 ? -14.878 0.238 -31.282 1.00 92.12 105 SER A C 1
ATOM 804 O O . SER A 1 105 ? -15.990 0.693 -31.000 1.00 92.12 105 SER A O 1
ATOM 806 N N . ARG A 1 106 ? -14.719 -0.691 -32.233 1.00 91.06 106 ARG A N 1
ATOM 807 C CA . ARG A 1 106 ? -15.830 -1.242 -33.013 1.00 91.06 106 ARG A CA 1
ATOM 808 C C . ARG A 1 106 ? -16.783 -2.068 -32.148 1.00 91.06 106 ARG A C 1
ATOM 810 O O . ARG A 1 106 ? -17.991 -1.849 -32.228 1.00 91.06 106 ARG A O 1
ATOM 817 N N . ILE A 1 107 ? -16.265 -2.952 -31.294 1.00 91.38 107 ILE A N 1
ATOM 818 C CA . ILE A 1 107 ? -17.074 -3.750 -30.357 1.00 91.38 107 ILE A CA 1
ATOM 819 C C . ILE A 1 107 ? -17.859 -2.831 -29.414 1.00 91.38 107 ILE A C 1
ATOM 821 O O . ILE A 1 107 ? -19.065 -3.007 -29.241 1.00 91.38 107 ILE A O 1
ATOM 825 N N . GLN A 1 108 ? -17.208 -1.814 -28.839 1.00 90.75 108 GLN A N 1
ATOM 826 C CA . GLN A 1 108 ? -17.872 -0.848 -27.961 1.00 90.75 108 GLN A CA 1
ATOM 827 C C . GLN A 1 108 ? -18.972 -0.073 -28.694 1.00 90.75 108 GLN A C 1
ATOM 829 O O . GLN A 1 108 ? -20.076 0.073 -28.164 1.00 90.75 108 GLN A O 1
ATOM 834 N N . ALA A 1 109 ? -18.714 0.371 -29.927 1.00 89.50 109 ALA A N 1
ATOM 835 C CA . ALA A 1 109 ? -19.702 1.074 -30.739 1.00 89.50 109 ALA A CA 1
ATOM 836 C C . ALA A 1 109 ? -20.931 0.205 -31.046 1.00 89.50 109 ALA A C 1
ATOM 838 O O . ALA A 1 109 ? -22.055 0.703 -31.001 1.00 89.50 109 ALA A O 1
ATOM 839 N N . LEU A 1 110 ? -20.742 -1.088 -31.328 1.00 87.94 110 LEU A N 1
ATOM 840 C CA . LEU A 1 110 ? -21.840 -2.027 -31.569 1.00 87.94 110 LEU A CA 1
ATOM 841 C C . LEU A 1 110 ? -22.615 -2.342 -30.281 1.00 87.94 110 LEU A C 1
ATOM 843 O O . LEU A 1 110 ? -23.843 -2.314 -30.297 1.00 87.94 110 LEU A O 1
ATOM 847 N N . LYS A 1 111 ? -21.934 -2.553 -29.147 1.00 86.62 111 LYS A N 1
ATOM 848 C CA . LYS A 1 111 ? -22.577 -2.790 -27.838 1.00 86.62 111 LYS A CA 1
ATOM 849 C C . LYS A 1 111 ? -23.366 -1.583 -27.323 1.00 86.62 111 LYS A C 1
ATOM 851 O O . LYS A 1 111 ? -24.366 -1.762 -26.640 1.00 86.62 111 LYS A O 1
ATOM 856 N N . SER A 1 112 ? -22.949 -0.370 -27.681 1.00 87.19 112 SER A N 1
ATOM 857 C CA . SER A 1 112 ? -23.605 0.875 -27.254 1.00 87.19 112 SER A CA 1
ATOM 858 C C . SER A 1 112 ? -24.872 1.210 -28.052 1.00 87.19 112 SER A C 1
ATOM 860 O O . SER A 1 112 ? -25.580 2.156 -27.707 1.00 87.19 112 SER A O 1
ATOM 862 N N . ARG A 1 113 ? -25.174 0.472 -29.131 1.00 84.62 113 ARG A N 1
ATOM 863 C CA . ARG A 1 113 ? -26.382 0.709 -29.929 1.00 84.62 113 ARG A CA 1
ATOM 864 C C . ARG A 1 113 ? -27.635 0.219 -29.183 1.00 84.62 113 ARG A C 1
ATOM 866 O O . ARG A 1 113 ? -27.662 -0.900 -28.671 1.00 84.62 113 ARG A O 1
ATOM 873 N N . PRO A 1 114 ? -28.711 1.020 -29.138 1.00 74.56 114 PRO A N 1
ATOM 874 C CA . PRO A 1 114 ? -29.973 0.570 -28.569 1.00 74.56 114 PRO A CA 1
ATOM 875 C C . PRO A 1 114 ? -30.546 -0.580 -29.411 1.00 74.56 114 PRO A C 1
ATOM 877 O O . PRO A 1 114 ? -30.638 -0.483 -30.633 1.00 74.56 114 PRO A O 1
ATOM 880 N N . GLY A 1 115 ? -30.921 -1.679 -28.752 1.00 74.94 115 GLY A N 1
ATOM 881 C CA . GLY A 1 115 ? -31.472 -2.866 -29.416 1.00 74.94 115 GLY A CA 1
ATOM 882 C C . GLY A 1 115 ? -30.437 -3.885 -29.903 1.00 74.94 115 GLY A C 1
ATOM 883 O O . GLY A 1 115 ? -30.826 -4.854 -30.549 1.00 74.94 115 GLY A O 1
ATOM 884 N N . THR A 1 116 ? -29.151 -3.732 -29.567 1.00 76.25 116 THR A N 1
ATOM 885 C CA . THR A 1 116 ? -28.095 -4.696 -29.933 1.00 76.25 116 THR A CA 1
ATOM 886 C C . THR A 1 116 ? -28.428 -6.130 -29.527 1.00 76.25 116 THR A C 1
ATOM 888 O O . THR A 1 116 ? -28.311 -7.034 -30.345 1.00 76.25 116 THR A O 1
ATOM 891 N N . SER A 1 117 ? -28.962 -6.344 -28.322 1.00 72.81 117 SER A N 1
ATOM 892 C CA . SER A 1 117 ? -29.365 -7.680 -27.855 1.00 72.81 117 SER A CA 1
ATOM 893 C C . SER A 1 117 ? -30.565 -8.282 -28.579 1.00 72.81 117 SER A C 1
ATOM 895 O O . SER A 1 117 ? -30.766 -9.488 -28.508 1.00 72.81 117 SER A O 1
ATOM 897 N N . ALA A 1 118 ? -31.348 -7.467 -29.285 1.00 74.19 118 ALA A N 1
ATOM 898 C CA . ALA A 1 118 ? -32.461 -7.932 -30.107 1.00 74.19 118 ALA A CA 1
ATOM 899 C C . ALA A 1 118 ? -32.054 -8.161 -31.574 1.00 74.19 118 ALA A C 1
ATOM 901 O O . ALA A 1 118 ? -32.831 -8.726 -32.340 1.00 74.19 118 ALA A O 1
ATOM 902 N N . ASN A 1 119 ? -30.854 -7.729 -31.979 1.00 84.69 119 ASN A N 1
ATOM 903 C CA . ASN A 1 119 ? -30.374 -7.842 -33.348 1.00 84.69 119 ASN A CA 1
ATOM 904 C C . ASN A 1 119 ? -29.286 -8.919 -33.456 1.00 84.69 119 ASN A C 1
ATOM 906 O O . ASN A 1 119 ? -28.102 -8.659 -33.238 1.00 84.69 119 ASN A O 1
ATOM 910 N N . SER A 1 120 ? -29.694 -10.129 -33.848 1.00 82.25 120 SER A N 1
ATOM 911 C CA . SER A 1 120 ? -28.800 -11.283 -34.003 1.00 82.25 120 SER A CA 1
ATOM 912 C C . SER A 1 120 ? -27.637 -11.030 -34.966 1.00 82.25 120 SER A C 1
ATOM 914 O O . SER A 1 120 ? -26.557 -11.564 -34.754 1.00 82.25 120 SER A O 1
ATOM 916 N N . ALA A 1 121 ? -27.805 -10.182 -35.988 1.00 85.44 121 ALA A N 1
ATOM 917 C CA . ALA A 1 121 ? -26.711 -9.844 -36.898 1.00 85.44 121 ALA A CA 1
ATOM 918 C C . ALA A 1 121 ? -25.620 -9.010 -36.205 1.00 85.44 121 ALA A C 1
ATOM 920 O O . ALA A 1 121 ? -24.437 -9.237 -36.436 1.00 85.44 121 ALA A O 1
ATOM 921 N N . VAL A 1 122 ? -26.011 -8.088 -35.317 1.00 85.69 122 VAL A N 1
ATOM 922 C CA . VAL A 1 122 ? -25.067 -7.270 -34.536 1.00 85.69 122 VAL A CA 1
ATOM 923 C C . VAL A 1 122 ? -24.360 -8.119 -33.481 1.00 85.69 122 VAL A C 1
ATOM 925 O O . VAL A 1 122 ? -23.167 -7.936 -33.261 1.00 85.69 122 VAL A O 1
ATOM 928 N N . MET A 1 123 ? -25.065 -9.068 -32.861 1.00 86.69 123 MET A N 1
ATOM 929 C CA . MET A 1 123 ? -24.450 -10.006 -31.916 1.00 86.69 123 MET A CA 1
ATOM 930 C C . MET A 1 123 ? -23.436 -10.930 -32.598 1.00 86.69 123 MET A C 1
ATOM 932 O O . MET A 1 123 ? -22.313 -11.039 -32.117 1.00 86.69 123 MET A O 1
ATOM 936 N N . ASN A 1 124 ? -23.766 -11.480 -33.769 1.00 88.56 124 ASN A N 1
ATOM 937 C CA . ASN A 1 124 ? -22.820 -12.278 -34.553 1.00 88.56 124 ASN A 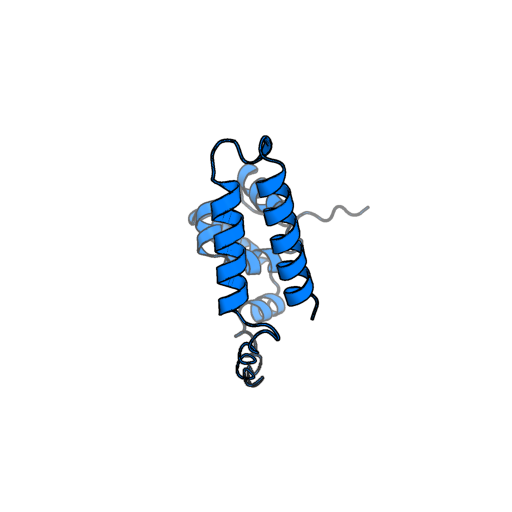CA 1
ATOM 938 C C . ASN A 1 124 ? -21.592 -11.454 -34.995 1.00 88.56 124 ASN A C 1
ATOM 940 O O . ASN A 1 124 ? -20.478 -11.970 -35.016 1.00 88.56 124 ASN A O 1
ATOM 944 N N . GLU A 1 125 ? -21.772 -10.169 -35.337 1.00 88.00 125 GLU A N 1
ATOM 945 C CA . GLU A 1 125 ? -20.660 -9.259 -35.664 1.00 88.00 125 GLU A CA 1
ATOM 946 C C . GLU A 1 125 ? -19.765 -9.004 -34.437 1.00 88.00 125 GLU A C 1
ATOM 948 O O . GLU A 1 125 ? -18.543 -9.006 -34.563 1.00 88.00 125 GLU A O 1
ATOM 953 N N . ILE A 1 126 ? -20.345 -8.836 -33.243 1.00 89.62 126 ILE A N 1
ATOM 954 C CA . ILE A 1 126 ? -19.588 -8.686 -31.990 1.00 89.62 126 ILE A CA 1
ATOM 955 C C . ILE A 1 126 ? -18.784 -9.953 -31.682 1.00 89.62 126 ILE A C 1
ATOM 957 O O . ILE A 1 126 ? -17.592 -9.841 -31.409 1.00 89.62 126 ILE A O 1
ATOM 961 N N . GLU A 1 127 ? -19.396 -11.135 -31.764 1.00 91.31 127 GLU A N 1
ATOM 962 C CA . GLU A 1 127 ? -18.716 -12.412 -31.505 1.00 91.31 127 GLU A CA 1
ATOM 963 C C . GLU A 1 127 ? -17.552 -12.648 -32.480 1.00 91.31 127 GLU A C 1
ATOM 965 O O . GLU A 1 127 ? -16.470 -13.072 -32.071 1.00 91.31 127 GLU A O 1
ATOM 970 N N . ALA A 1 128 ? -17.733 -12.312 -33.762 1.00 91.00 128 ALA A N 1
ATOM 971 C CA . ALA A 1 128 ? -16.669 -12.405 -34.759 1.00 91.00 128 ALA A CA 1
ATOM 972 C C . ALA A 1 128 ? -15.490 -11.467 -34.440 1.00 91.00 128 ALA A C 1
ATOM 974 O O . ALA A 1 128 ? -14.330 -11.874 -34.530 1.00 91.00 128 ALA A O 1
ATOM 975 N N . LEU A 1 129 ? -15.775 -10.228 -34.024 1.00 91.00 129 LEU A N 1
ATOM 976 C CA . LEU A 1 129 ? -14.751 -9.252 -33.639 1.00 91.00 129 LEU A CA 1
ATOM 977 C C . LEU A 1 129 ? -14.040 -9.639 -32.333 1.00 91.00 129 LEU A C 1
ATOM 979 O O . LEU A 1 129 ? -12.829 -9.457 -32.222 1.00 91.00 129 LEU A O 1
ATOM 983 N N . GLU A 1 130 ? -14.760 -10.195 -31.357 1.00 91.38 130 GLU A N 1
ATOM 984 C CA . GLU A 1 130 ? -14.181 -10.716 -30.111 1.00 91.38 130 GLU A CA 1
ATOM 985 C C . GLU A 1 130 ? -13.288 -11.935 -30.377 1.00 91.38 130 GLU A C 1
ATOM 987 O O . GLU A 1 130 ? -12.200 -12.037 -29.811 1.00 91.38 130 GLU A O 1
ATOM 992 N N . SER A 1 131 ? -13.689 -12.820 -31.293 1.00 91.19 131 SER A N 1
ATOM 993 C CA . SER A 1 131 ? -12.861 -13.949 -31.724 1.00 91.19 131 SER A CA 1
ATOM 994 C C . SER A 1 131 ? -11.573 -13.486 -32.413 1.00 91.19 131 SER A C 1
ATOM 996 O O . SER A 1 131 ? -10.497 -13.991 -32.090 1.00 91.19 131 SER A O 1
ATOM 998 N N . GLN A 1 132 ? -11.653 -12.485 -33.297 1.00 90.62 132 GLN A N 1
ATOM 999 C CA . GLN A 1 132 ? -10.476 -11.898 -33.944 1.00 90.62 132 GLN A CA 1
ATOM 1000 C C . GLN A 1 132 ? -9.532 -11.243 -32.926 1.00 90.62 132 GLN A C 1
ATOM 1002 O O . GLN A 1 132 ? -8.316 -11.414 -33.012 1.00 90.62 132 GLN A O 1
ATOM 1007 N N . LEU A 1 133 ? -10.087 -10.533 -31.941 1.00 89.69 133 LEU A N 1
ATOM 1008 C CA . LEU A 1 133 ? -9.323 -9.906 -30.868 1.00 89.69 133 LEU A CA 1
ATOM 1009 C C . LEU A 1 133 ? -8.598 -10.950 -30.005 1.00 89.69 133 LEU A C 1
ATOM 1011 O O . LEU A 1 133 ? -7.409 -10.797 -29.743 1.00 89.69 133 LEU A O 1
ATOM 1015 N N . ASN A 1 134 ? -9.282 -12.026 -29.609 1.00 89.69 134 ASN A N 1
ATOM 1016 C CA . ASN A 1 134 ? -8.682 -13.101 -28.816 1.00 89.69 134 ASN A CA 1
ATOM 1017 C C . ASN A 1 134 ? -7.568 -13.815 -29.587 1.00 89.69 134 ASN A C 1
ATOM 1019 O O . ASN A 1 134 ? -6.466 -13.959 -29.068 1.00 89.69 134 ASN A O 1
ATOM 1023 N N . HIS A 1 135 ? -7.801 -14.160 -30.857 1.00 89.38 135 HIS A N 1
ATOM 1024 C CA . HIS A 1 135 ? -6.784 -14.798 -31.703 1.00 89.38 135 HIS A CA 1
ATOM 1025 C C . HIS A 1 135 ? -5.530 -13.931 -31.883 1.00 89.38 135 HIS A C 1
ATOM 1027 O O . HIS A 1 135 ? -4.421 -14.445 -32.005 1.00 89.38 135 HIS A O 1
ATOM 1033 N N . MET A 1 136 ? -5.693 -12.609 -31.906 1.00 86.38 136 MET A N 1
ATOM 1034 C CA . MET A 1 136 ? -4.580 -11.665 -31.983 1.00 86.38 136 MET A CA 1
ATOM 1035 C C . MET A 1 136 ? -3.817 -11.540 -30.652 1.00 86.38 136 MET A C 1
ATOM 1037 O O . MET A 1 136 ? -2.612 -11.311 -30.675 1.00 86.38 136 MET A O 1
ATOM 1041 N N . LEU A 1 137 ? -4.489 -11.693 -29.506 1.00 84.62 137 LEU A N 1
ATOM 1042 C CA . LEU A 1 137 ? -3.874 -11.615 -28.174 1.00 84.62 137 LEU A CA 1
ATOM 1043 C C . LEU A 1 137 ? -3.232 -12.936 -27.709 1.00 84.62 137 LEU A C 1
ATOM 1045 O O . LEU A 1 137 ? -2.363 -12.906 -26.842 1.00 84.62 137 LEU A O 1
ATOM 1049 N N . GLU A 1 138 ? -3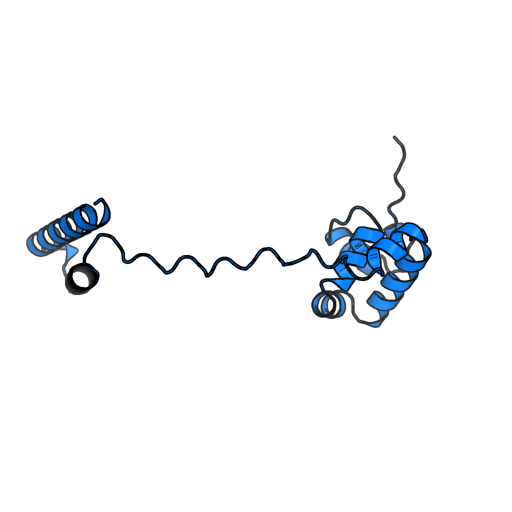.657 -14.075 -28.262 1.00 83.88 138 GLU A N 1
ATOM 1050 C CA . GLU A 1 138 ? -3.132 -15.419 -27.960 1.00 83.88 138 GLU A CA 1
ATOM 1051 C C . GLU A 1 138 ? -1.884 -15.805 -28.785 1.00 83.88 138 GLU A C 1
ATOM 1053 O O . GLU A 1 138 ? -1.336 -16.894 -28.602 1.00 83.88 138 GLU A O 1
ATOM 1058 N N . ARG A 1 139 ? -1.437 -14.927 -29.691 1.00 60.59 139 ARG A N 1
ATOM 1059 C CA . ARG A 1 139 ? -0.225 -15.079 -30.515 1.00 60.59 139 ARG A CA 1
ATOM 1060 C C . ARG A 1 139 ? 0.993 -14.411 -29.890 1.00 60.59 139 ARG A C 1
ATOM 1062 O O . ARG A 1 139 ? 2.089 -14.995 -30.041 1.00 60.59 139 ARG A O 1
#

Secondary structure (DSSP, 8-state):
------TTTTSSS-HHHHHHHHHTT--SHHHHHHHHHHTHHHHHHHH-HHHHHHHHHHHHHHS-HHHHHHHHS------TTS--------PPPSS-HHHHHHHHHHHHHHHTSTTGGG-HHHHHHHHHHHHHHHHHH--